Protein AF-A0A957SJF3-F1 (afdb_monomer_lite)

Sequence (162 aa):
AGRPLLTRASLISTSSSGASLPVAPIEPPEVPQSSRFVWNWQMLFWLLPLALLAWGGYYLLERWRIQREDPWQGVLNWGRRVGRPIVAGETVLEYGAGLADYTRQKQQYKHDMGRMIAREVEAMSQDVSTVQYGAEHTRAAALQQALERWHLLRGYLRRFRI

Radius of gyration: 39.58 Å; chains: 1; bounding box: 59×84×106 Å

Structure (mmCIF, N/CA/C/O backbone):
data_AF-A0A957SJF3-F1
#
_entry.id   AF-A0A957SJF3-F1
#
loop_
_atom_site.group_PDB
_atom_site.id
_atom_site.type_symbol
_atom_site.label_atom_id
_atom_site.label_alt_id
_atom_site.label_comp_id
_atom_site.label_asym_id
_atom_site.label_entity_id
_atom_site.label_seq_id
_atom_site.pdbx_PDB_ins_code
_atom_site.Cartn_x
_atom_site.Cartn_y
_atom_site.Cartn_z
_atom_site.occupancy
_atom_site.B_iso_or_equiv
_atom_site.auth_seq_id
_atom_site.auth_comp_id
_atom_site.auth_asym_id
_atom_site.auth_atom_id
_atom_site.pdbx_PDB_model_num
ATOM 1 N N . ALA A 1 1 ? 40.478 -65.516 -66.257 1.00 49.09 1 ALA A N 1
ATOM 2 C CA . ALA A 1 1 ? 40.347 -64.062 -66.042 1.00 49.09 1 ALA A CA 1
ATOM 3 C C . ALA A 1 1 ? 39.909 -63.430 -67.354 1.00 49.09 1 ALA A C 1
ATOM 5 O O . ALA A 1 1 ? 40.686 -63.405 -68.295 1.00 49.09 1 ALA A O 1
ATOM 6 N N . GLY A 1 2 ? 38.640 -63.040 -67.453 1.00 54.66 2 GLY A N 1
ATOM 7 C CA . GLY A 1 2 ? 38.094 -62.360 -68.621 1.00 54.66 2 GLY A CA 1
ATOM 8 C C . GLY A 1 2 ? 37.644 -60.962 -68.229 1.00 54.66 2 GLY A C 1
ATOM 9 O O . GLY A 1 2 ? 36.919 -60.826 -67.246 1.00 54.66 2 GLY A O 1
ATOM 10 N N . ARG A 1 3 ? 38.074 -59.952 -68.991 1.00 56.53 3 ARG A N 1
ATOM 11 C CA . ARG A 1 3 ? 37.273 -58.780 -69.370 1.00 56.53 3 ARG A CA 1
ATOM 12 C C . ARG A 1 3 ? 37.964 -58.016 -70.521 1.00 56.53 3 ARG A C 1
ATOM 14 O O . ARG A 1 3 ? 39.190 -57.959 -70.540 1.00 56.53 3 ARG A O 1
ATOM 21 N N . PRO A 1 4 ? 37.184 -57.522 -71.498 1.00 58.53 4 PRO A N 1
ATOM 22 C CA . PRO A 1 4 ? 37.660 -57.053 -72.800 1.00 58.53 4 PRO A CA 1
ATOM 23 C C . PRO A 1 4 ? 38.259 -55.638 -72.795 1.00 58.53 4 PRO A C 1
ATOM 25 O O . PRO A 1 4 ? 38.033 -54.841 -71.887 1.00 58.53 4 PRO A O 1
ATOM 28 N N . LEU A 1 5 ? 39.013 -55.372 -73.869 1.00 58.53 5 LEU A N 1
ATOM 29 C CA . LEU A 1 5 ? 39.677 -54.124 -74.248 1.00 58.53 5 LEU A CA 1
ATOM 30 C C . LEU A 1 5 ? 38.761 -52.900 -74.107 1.00 58.53 5 LEU A C 1
ATOM 32 O O . LEU A 1 5 ? 37.646 -52.883 -74.623 1.00 58.53 5 LEU A O 1
ATOM 36 N N . LEU A 1 6 ? 39.275 -51.858 -73.448 1.00 62.81 6 LEU A N 1
ATOM 37 C CA . LEU A 1 6 ? 38.651 -50.541 -73.394 1.00 62.81 6 LEU A CA 1
ATOM 38 C C . LEU A 1 6 ? 38.555 -49.973 -74.813 1.00 62.81 6 LEU A C 1
ATOM 40 O O . LEU A 1 6 ? 39.549 -49.594 -75.433 1.00 62.81 6 LEU A O 1
ATOM 44 N N . THR A 1 7 ? 37.327 -49.948 -75.316 1.00 55.31 7 THR A N 1
ATOM 45 C CA . THR A 1 7 ? 36.919 -49.344 -76.577 1.00 55.31 7 THR A CA 1
ATOM 46 C C . THR A 1 7 ? 37.317 -47.870 -76.589 1.00 55.31 7 THR A C 1
ATOM 48 O O . THR A 1 7 ? 36.747 -47.047 -75.873 1.00 55.31 7 THR A O 1
ATOM 51 N N . ARG A 1 8 ? 38.308 -47.531 -77.416 1.00 52.72 8 ARG A N 1
ATOM 52 C CA . ARG A 1 8 ? 38.657 -46.157 -77.786 1.00 52.72 8 ARG A CA 1
ATOM 53 C C . ARG A 1 8 ? 37.485 -45.584 -78.582 1.00 52.72 8 ARG A C 1
ATOM 55 O O . ARG A 1 8 ? 37.393 -45.805 -79.786 1.00 52.72 8 ARG A O 1
ATOM 62 N N . ALA A 1 9 ? 36.565 -44.911 -77.895 1.00 50.94 9 ALA A N 1
ATOM 63 C CA . ALA A 1 9 ? 35.491 -44.178 -78.544 1.00 50.94 9 ALA A CA 1
ATOM 64 C C . ALA A 1 9 ? 36.103 -43.090 -79.438 1.00 50.94 9 ALA A C 1
ATOM 66 O O . ALA A 1 9 ? 36.986 -42.331 -79.037 1.00 50.94 9 ALA A O 1
ATOM 67 N N . SER A 1 10 ? 35.664 -43.134 -80.685 1.00 45.97 10 SER A N 1
ATOM 68 C CA . SER A 1 10 ? 36.072 -42.372 -81.856 1.00 45.97 10 SER A CA 1
ATOM 69 C C . SER A 1 10 ? 36.250 -40.872 -81.625 1.00 45.97 10 SER A C 1
ATOM 71 O O . SER A 1 10 ? 35.386 -40.205 -81.058 1.00 45.97 10 SER A O 1
ATOM 73 N N . LEU A 1 11 ? 37.341 -40.353 -82.198 1.00 47.59 11 LEU A N 1
ATOM 74 C CA . LEU A 1 11 ? 37.485 -38.962 -82.614 1.00 47.59 11 LEU A CA 1
ATOM 75 C C . LEU A 1 11 ? 36.215 -38.496 -83.337 1.00 47.59 11 LEU A C 1
ATOM 77 O O . LEU A 1 11 ? 35.830 -39.071 -84.355 1.00 47.59 11 LEU A O 1
ATOM 81 N N . ILE A 1 12 ? 35.601 -37.425 -82.838 1.00 46.50 12 ILE A N 1
ATOM 82 C CA . ILE A 1 12 ? 34.665 -36.630 -83.627 1.00 46.50 12 ILE A CA 1
ATOM 83 C C . ILE A 1 12 ? 35.516 -35.862 -84.640 1.00 46.50 12 ILE A C 1
ATOM 85 O O . ILE A 1 12 ? 36.122 -34.839 -84.331 1.00 46.50 12 ILE A O 1
ATOM 89 N N . SER A 1 13 ? 35.605 -36.409 -85.849 1.00 47.62 13 SER A N 1
ATOM 90 C CA . SER A 1 13 ? 36.030 -35.685 -87.040 1.00 47.62 13 SER A CA 1
ATOM 91 C C . SER A 1 13 ? 34.784 -35.185 -87.758 1.00 47.62 13 SER A C 1
ATOM 93 O O . SER A 1 13 ? 34.212 -35.890 -88.581 1.00 47.62 13 SER A O 1
ATOM 95 N N . THR A 1 14 ? 34.383 -33.952 -87.467 1.00 43.97 14 THR A N 1
ATOM 96 C CA . THR A 1 14 ? 33.484 -33.182 -88.332 1.00 43.97 14 THR A CA 1
ATOM 97 C C . THR A 1 14 ? 34.021 -31.766 -88.466 1.00 43.97 14 THR A C 1
ATOM 99 O O . THR A 1 14 ? 33.863 -30.936 -87.579 1.00 43.97 14 THR A O 1
ATOM 102 N N . SER A 1 15 ? 34.719 -31.574 -89.588 1.00 39.62 15 SER A N 1
ATOM 103 C CA . SER A 1 15 ? 34.741 -30.383 -90.444 1.00 39.62 15 SER A CA 1
ATOM 104 C C . SER A 1 15 ? 34.739 -29.008 -89.770 1.00 39.62 15 SER A C 1
ATOM 106 O O . SER A 1 15 ? 33.714 -28.510 -89.309 1.00 39.62 15 SER A O 1
ATOM 108 N N . SER A 1 16 ? 35.887 -28.344 -89.891 1.00 49.25 16 SER A N 1
ATOM 109 C CA . SER A 1 16 ? 36.026 -26.893 -89.857 1.00 49.25 16 SER A CA 1
ATOM 110 C C . SER A 1 16 ? 35.023 -26.216 -90.800 1.00 49.25 16 SER A C 1
ATOM 112 O O . SER A 1 16 ? 35.150 -26.307 -92.021 1.00 49.25 16 SER A O 1
ATOM 114 N N . SER A 1 17 ? 34.071 -25.485 -90.234 1.00 41.81 17 SER A N 1
ATOM 115 C CA . SER A 1 17 ? 33.444 -24.344 -90.895 1.00 41.81 17 SER A CA 1
ATOM 116 C C . SER A 1 17 ? 33.223 -23.273 -89.832 1.00 41.81 17 SER A C 1
ATOM 118 O O . SER A 1 17 ? 32.761 -23.569 -88.731 1.00 41.81 17 SER A O 1
ATOM 120 N N . GLY A 1 18 ? 33.709 -22.067 -90.114 1.00 46.84 18 GLY A N 1
ATOM 121 C CA . GLY A 1 18 ? 33.946 -21.013 -89.137 1.00 46.84 18 GLY A CA 1
ATOM 122 C C . GLY A 1 18 ? 32.711 -20.558 -88.363 1.00 46.84 18 GLY A C 1
ATOM 123 O O . GLY A 1 18 ? 31.676 -20.270 -88.949 1.00 46.84 18 GLY A O 1
ATOM 124 N N . ALA A 1 19 ? 32.879 -20.443 -87.047 1.00 42.97 19 ALA A N 1
ATOM 125 C CA . ALA A 1 19 ? 32.391 -19.361 -86.191 1.00 42.97 19 ALA A CA 1
ATOM 126 C C . ALA A 1 19 ? 32.728 -19.736 -84.742 1.00 42.97 19 ALA A C 1
ATOM 128 O O . ALA A 1 19 ? 32.158 -20.668 -84.178 1.00 42.97 19 ALA A O 1
ATOM 129 N N . SER A 1 20 ? 33.673 -19.024 -84.134 1.00 42.91 20 SER A N 1
ATOM 130 C CA . SER A 1 20 ? 33.953 -19.120 -82.702 1.00 42.91 20 SER A CA 1
ATOM 131 C C . SER A 1 20 ? 32.769 -18.518 -81.941 1.00 42.91 20 SER A C 1
ATOM 133 O O . SER A 1 20 ? 32.725 -17.310 -81.722 1.00 42.91 20 SER A O 1
ATOM 135 N N . LEU A 1 21 ? 31.774 -19.326 -81.578 1.00 53.94 21 LEU A N 1
ATOM 136 C CA . LEU A 1 21 ? 30.749 -18.889 -80.632 1.00 53.94 21 LEU A CA 1
ATOM 137 C C . LEU A 1 21 ? 31.382 -18.865 -79.232 1.00 53.94 21 LEU A C 1
ATOM 139 O O . LEU A 1 21 ? 31.955 -19.879 -78.821 1.00 53.94 21 LEU A O 1
ATOM 143 N N . PRO A 1 22 ? 31.340 -17.737 -78.500 1.00 53.34 22 PRO A N 1
ATOM 144 C CA . PRO A 1 22 ? 31.888 -17.691 -77.156 1.00 53.34 22 PRO A CA 1
ATOM 145 C C . PRO A 1 22 ? 31.078 -18.629 -76.260 1.00 53.34 22 PRO A C 1
ATOM 147 O O . PRO A 1 22 ? 29.851 -18.560 -76.207 1.00 53.34 22 PRO A O 1
ATOM 150 N N . VAL A 1 23 ? 31.781 -19.517 -75.559 1.00 59.47 23 VAL A N 1
ATOM 151 C CA . VAL A 1 23 ? 31.214 -20.332 -74.484 1.00 59.47 23 VAL A CA 1
ATOM 152 C C . VAL A 1 23 ? 30.665 -19.370 -73.433 1.00 59.47 23 VAL A C 1
ATOM 154 O O . VAL A 1 23 ? 31.430 -18.653 -72.789 1.00 59.47 23 VAL A O 1
ATOM 157 N N . ALA A 1 24 ? 29.340 -19.316 -73.294 1.00 63.78 24 ALA A N 1
ATOM 158 C CA . ALA A 1 24 ? 28.702 -18.566 -72.223 1.00 63.78 24 ALA A CA 1
ATOM 159 C C . ALA A 1 24 ? 29.112 -19.187 -70.872 1.00 63.78 24 ALA A C 1
ATOM 161 O O . ALA A 1 24 ? 28.999 -20.408 -70.715 1.00 63.78 24 ALA A O 1
ATOM 162 N N . PRO A 1 25 ? 29.609 -18.396 -69.904 1.00 62.22 25 PRO A N 1
ATOM 163 C CA . PRO A 1 25 ? 29.893 -18.892 -68.564 1.00 62.22 25 PRO A CA 1
ATOM 164 C C . PRO A 1 25 ? 28.608 -19.417 -67.915 1.00 62.22 25 PRO A C 1
ATOM 166 O O . PRO A 1 25 ? 27.580 -18.746 -67.932 1.00 62.22 25 PRO A O 1
ATOM 169 N N . ILE A 1 26 ? 28.663 -20.617 -67.340 1.00 64.81 26 ILE A N 1
ATOM 170 C CA . ILE A 1 26 ? 27.585 -21.153 -66.503 1.00 64.81 26 ILE A CA 1
ATOM 171 C C . ILE A 1 26 ? 27.568 -20.318 -65.216 1.00 64.81 26 ILE A C 1
ATOM 173 O O . ILE A 1 26 ? 28.477 -20.441 -64.393 1.00 64.81 26 ILE A O 1
ATOM 177 N N . GLU A 1 27 ? 26.572 -19.444 -65.059 1.00 64.38 27 GLU A N 1
ATOM 178 C CA . GLU A 1 27 ? 26.328 -18.731 -63.801 1.00 64.38 27 GLU A CA 1
ATOM 179 C C . GLU A 1 27 ? 25.932 -19.741 -62.706 1.00 64.38 27 GLU A C 1
ATOM 181 O O . GLU A 1 27 ? 25.041 -20.569 -62.922 1.00 64.38 27 GLU A O 1
ATOM 186 N N . PRO A 1 28 ? 26.595 -19.734 -61.534 1.00 67.75 28 PRO A N 1
ATOM 187 C CA . PRO A 1 28 ? 26.189 -20.574 -60.414 1.00 67.75 28 PRO A CA 1
ATOM 188 C C . PRO A 1 28 ? 24.810 -20.131 -59.890 1.00 67.75 28 PRO A C 1
ATOM 190 O O . PRO A 1 28 ? 24.527 -18.933 -59.878 1.00 67.75 28 PRO A O 1
ATOM 193 N N . PRO A 1 29 ? 23.953 -21.062 -59.424 1.00 65.44 29 PRO A N 1
ATOM 194 C CA . PRO A 1 29 ? 22.638 -20.714 -58.895 1.00 65.44 29 PRO A CA 1
ATOM 195 C C . PRO A 1 29 ? 22.786 -19.767 -57.699 1.00 65.44 29 PRO A C 1
ATOM 197 O O . PRO A 1 29 ? 23.487 -20.080 -56.733 1.00 65.44 29 PRO A O 1
ATOM 200 N N . GLU A 1 30 ? 22.124 -18.612 -57.771 1.00 63.22 30 GLU A N 1
ATOM 201 C CA . GLU A 1 30 ? 22.066 -17.637 -56.686 1.00 63.22 30 GLU A CA 1
ATOM 202 C C . GLU A 1 30 ? 21.481 -18.303 -55.434 1.00 63.22 30 GLU A C 1
ATOM 204 O O . GLU A 1 30 ? 20.294 -18.619 -55.345 1.00 63.22 30 GLU A O 1
ATOM 209 N N . VAL A 1 31 ? 22.344 -18.552 -54.451 1.00 65.50 31 VAL A N 1
ATOM 210 C CA . VAL A 1 31 ? 21.934 -18.986 -53.116 1.00 65.50 31 VAL A CA 1
ATOM 211 C C . VAL A 1 31 ? 21.029 -17.884 -52.557 1.00 65.50 31 VAL A C 1
ATOM 213 O O . VAL A 1 31 ? 21.465 -16.727 -52.564 1.00 65.50 31 VAL A O 1
ATOM 216 N N . PRO A 1 32 ? 19.802 -18.176 -52.073 1.00 62.41 32 PRO A N 1
ATOM 217 C CA . PRO A 1 32 ? 18.951 -17.149 -51.492 1.00 62.41 32 PRO A CA 1
ATOM 218 C C . PRO A 1 32 ? 19.743 -16.490 -50.372 1.00 62.41 32 PRO A C 1
ATOM 220 O O . PRO A 1 32 ? 20.134 -17.148 -49.405 1.00 62.41 32 PRO A O 1
ATOM 223 N N . GLN A 1 33 ? 20.057 -15.206 -50.556 1.00 62.53 33 GLN A N 1
ATOM 224 C CA . GLN A 1 33 ? 20.804 -14.433 -49.583 1.00 62.53 33 GLN A CA 1
ATOM 225 C C . GLN A 1 33 ? 19.968 -14.419 -48.309 1.00 62.53 33 GLN A C 1
ATOM 227 O O . GLN A 1 33 ? 19.005 -13.665 -48.192 1.00 62.53 33 GLN A O 1
ATOM 232 N N . SER A 1 34 ? 20.310 -15.304 -47.371 1.00 61.62 34 SER A N 1
ATOM 233 C CA . SER A 1 34 ? 19.786 -15.294 -46.013 1.00 61.62 34 SER A CA 1
ATOM 234 C C . SER A 1 34 ? 19.885 -13.856 -45.538 1.00 61.62 34 SER A C 1
ATOM 236 O O . SER A 1 34 ? 20.995 -13.317 -45.518 1.00 61.62 34 SER A O 1
ATOM 238 N N . SER A 1 35 ? 18.743 -13.234 -45.259 1.00 61.12 35 SER A N 1
ATOM 239 C CA . SER A 1 35 ? 18.591 -11.827 -44.912 1.00 61.12 35 SER A CA 1
ATOM 240 C C . SER A 1 35 ? 19.570 -11.491 -43.793 1.00 61.12 35 SER A C 1
ATOM 242 O O . SER A 1 35 ? 19.320 -11.748 -42.616 1.00 61.12 35 SER A O 1
ATOM 244 N N . ARG A 1 36 ? 20.749 -10.989 -44.172 1.00 62.22 36 ARG A N 1
ATOM 245 C CA . ARG A 1 36 ? 21.789 -10.611 -43.226 1.00 62.22 36 ARG A CA 1
ATOM 246 C C . ARG A 1 36 ? 21.216 -9.418 -42.491 1.00 62.22 36 ARG A C 1
ATOM 248 O O . ARG A 1 36 ? 20.980 -8.380 -43.102 1.00 62.22 36 ARG A O 1
ATOM 255 N N . PHE A 1 37 ? 20.924 -9.588 -41.209 1.00 66.12 37 PHE A N 1
ATOM 256 C CA . PHE A 1 37 ? 20.479 -8.498 -40.358 1.00 66.12 37 PHE A CA 1
ATOM 257 C C . PHE A 1 37 ? 21.653 -7.521 -40.230 1.00 66.12 37 PHE A C 1
ATOM 259 O O . PHE A 1 37 ? 22.531 -7.689 -39.385 1.00 66.12 37 PHE A O 1
ATOM 266 N N . VAL A 1 38 ? 21.742 -6.563 -41.154 1.00 71.81 38 VAL A N 1
ATOM 267 C CA . VAL A 1 38 ? 22.789 -5.544 -41.143 1.00 71.81 38 VAL A CA 1
ATOM 268 C C . VAL A 1 38 ? 22.430 -4.580 -40.023 1.00 71.81 38 VAL A C 1
ATOM 270 O O . VAL A 1 38 ? 21.625 -3.668 -40.199 1.00 71.81 38 VAL A O 1
ATOM 273 N N . TRP A 1 39 ? 22.978 -4.839 -38.837 1.00 73.44 39 TRP A N 1
ATOM 274 C CA . TRP A 1 39 ? 22.821 -3.960 -37.689 1.00 73.44 39 TRP A CA 1
ATOM 275 C C . TRP A 1 39 ? 23.438 -2.603 -38.020 1.00 73.44 39 TRP A C 1
ATOM 277 O O . TRP A 1 39 ? 24.657 -2.458 -38.119 1.00 73.44 39 TRP A O 1
ATOM 287 N N . ASN A 1 40 ? 22.578 -1.615 -38.235 1.00 81.19 40 ASN A N 1
ATOM 288 C CA . ASN A 1 40 ? 22.983 -0.281 -38.632 1.00 81.19 40 ASN A CA 1
ATOM 289 C C . ASN A 1 40 ? 23.011 0.615 -37.389 1.00 81.19 40 ASN A C 1
ATOM 291 O O . ASN A 1 40 ? 22.019 0.700 -36.668 1.00 81.19 40 ASN A O 1
ATOM 295 N N . TRP A 1 41 ? 24.126 1.299 -37.127 1.00 81.75 41 TRP A N 1
ATOM 296 C CA . TRP A 1 41 ? 24.295 2.133 -35.922 1.00 81.75 41 TRP A CA 1
ATOM 297 C C . TRP A 1 41 ? 23.246 3.259 -35.836 1.00 81.75 41 TRP A C 1
ATOM 299 O O . TRP A 1 41 ? 22.861 3.685 -34.749 1.00 81.75 41 TRP A O 1
ATOM 309 N N . GLN A 1 42 ? 22.702 3.677 -36.985 1.00 83.38 42 GLN A N 1
ATOM 310 C CA . GLN A 1 42 ? 21.573 4.607 -37.084 1.00 83.38 42 GLN A CA 1
ATOM 311 C C . GLN A 1 42 ? 20.289 4.086 -36.410 1.00 83.38 42 GLN A C 1
ATOM 313 O O . GLN A 1 42 ? 19.502 4.894 -35.923 1.00 83.38 42 GLN A O 1
ATOM 318 N N . MET A 1 43 ? 20.080 2.766 -36.302 1.00 81.56 43 MET A N 1
ATOM 319 C CA . MET A 1 43 ? 18.943 2.208 -35.554 1.00 81.56 43 MET A CA 1
ATOM 320 C C . MET A 1 43 ? 19.013 2.537 -34.060 1.00 81.56 43 MET A C 1
ATOM 322 O O . MET A 1 43 ? 17.970 2.674 -33.425 1.00 81.56 43 MET A O 1
ATOM 326 N N . LEU A 1 44 ? 20.209 2.732 -33.493 1.00 82.06 44 LEU A N 1
ATOM 327 C CA . LEU A 1 44 ? 20.365 3.083 -32.080 1.00 82.06 44 LEU A CA 1
ATOM 328 C C . LEU A 1 44 ? 19.757 4.460 -31.769 1.00 82.06 44 LEU A C 1
ATOM 330 O O . LEU A 1 44 ? 19.115 4.636 -30.735 1.00 82.06 44 LEU A O 1
ATOM 334 N N . PHE A 1 45 ? 19.876 5.406 -32.707 1.00 87.31 45 PHE A N 1
ATOM 335 C CA . PHE A 1 45 ? 19.261 6.731 -32.599 1.00 87.31 45 PHE A CA 1
ATOM 336 C C . PHE A 1 45 ? 17.736 6.701 -32.678 1.00 87.31 45 PHE A C 1
ATOM 338 O O . PHE A 1 45 ? 17.101 7.593 -32.130 1.00 87.31 45 PHE A O 1
ATOM 345 N N . TRP A 1 46 ? 17.145 5.684 -33.310 1.00 86.69 46 TRP A N 1
ATOM 346 C CA . TRP A 1 46 ? 15.694 5.477 -33.323 1.00 86.69 46 TRP A CA 1
ATOM 347 C C . TRP A 1 46 ? 15.202 4.693 -32.106 1.00 86.69 46 TRP A C 1
ATOM 349 O O . TRP A 1 46 ? 14.115 4.958 -31.596 1.00 86.69 46 TRP A O 1
ATOM 359 N N . LEU A 1 47 ? 16.014 3.768 -31.592 1.00 87.75 47 LEU A N 1
ATOM 360 C CA . LEU A 1 47 ? 15.703 3.026 -30.374 1.00 87.75 47 LEU A CA 1
ATOM 361 C C . LEU A 1 47 ? 15.738 3.915 -29.133 1.00 87.75 47 LEU A C 1
ATOM 363 O O . LEU A 1 47 ? 14.928 3.707 -28.238 1.00 87.75 47 LEU A O 1
ATOM 367 N N . LEU A 1 48 ? 16.622 4.915 -29.078 1.00 89.94 48 LEU A N 1
ATOM 368 C CA . LEU A 1 48 ? 16.725 5.822 -27.934 1.00 89.94 48 LEU A CA 1
ATOM 369 C C . LEU A 1 48 ? 15.411 6.580 -27.638 1.00 89.94 48 LEU A C 1
ATOM 371 O O . LEU A 1 48 ? 14.907 6.441 -26.523 1.00 89.94 48 LEU A O 1
ATOM 375 N N . PRO A 1 49 ? 14.802 7.333 -28.579 1.00 90.25 49 PRO A N 1
ATOM 376 C CA . PRO A 1 49 ? 13.536 8.008 -28.328 1.00 90.25 49 PRO A CA 1
ATOM 377 C C . PRO A 1 49 ? 12.408 7.005 -28.097 1.00 90.25 49 PRO A C 1
ATOM 379 O O . PRO A 1 49 ? 11.578 7.246 -27.230 1.00 90.25 49 PRO A O 1
ATOM 382 N N . LEU A 1 50 ? 12.396 5.861 -28.793 1.00 93.06 50 LEU A N 1
ATOM 383 C CA . LEU A 1 50 ? 11.380 4.825 -28.588 1.00 93.06 50 LEU A CA 1
ATOM 384 C C . LEU A 1 50 ? 11.440 4.245 -27.167 1.00 93.06 50 LEU A C 1
ATOM 386 O O . LEU A 1 50 ? 10.410 4.094 -26.514 1.00 93.06 50 LEU A O 1
ATOM 390 N N . ALA A 1 51 ? 12.646 3.971 -26.666 1.00 91.06 51 ALA A N 1
ATOM 391 C CA . ALA A 1 51 ? 12.879 3.504 -25.306 1.00 91.06 51 ALA A CA 1
ATOM 392 C C . ALA A 1 51 ? 12.486 4.571 -24.282 1.00 91.06 51 ALA A C 1
ATOM 394 O O . ALA A 1 51 ? 11.868 4.245 -23.273 1.00 91.06 51 ALA A O 1
ATOM 395 N N . LEU A 1 52 ? 12.780 5.84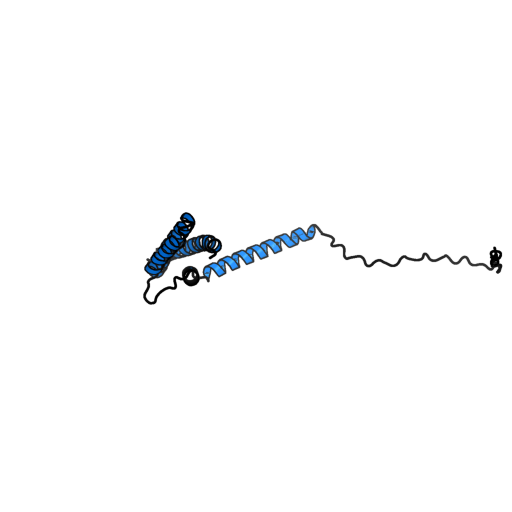5 -24.554 1.00 94.25 52 LEU A N 1
ATOM 396 C CA . LEU A 1 52 ? 12.412 6.956 -23.677 1.00 94.25 52 LEU A CA 1
ATOM 397 C C . LEU A 1 52 ? 10.889 7.147 -23.612 1.00 94.25 52 LEU A C 1
ATOM 399 O O . LEU A 1 52 ? 10.337 7.384 -22.540 1.00 94.25 52 LEU A O 1
ATOM 403 N N . LEU A 1 53 ? 10.204 6.982 -24.744 1.00 94.25 53 LEU A N 1
ATOM 404 C CA . LEU A 1 53 ? 8.748 7.066 -24.857 1.00 94.25 53 LEU A CA 1
ATOM 405 C C . LEU A 1 53 ? 8.074 5.875 -24.165 1.00 94.25 53 LEU A C 1
ATOM 407 O O . LEU A 1 53 ? 7.127 6.060 -23.402 1.00 94.25 53 LEU A O 1
ATOM 411 N N . ALA A 1 54 ? 8.611 4.667 -24.354 1.00 92.00 54 ALA A N 1
ATOM 412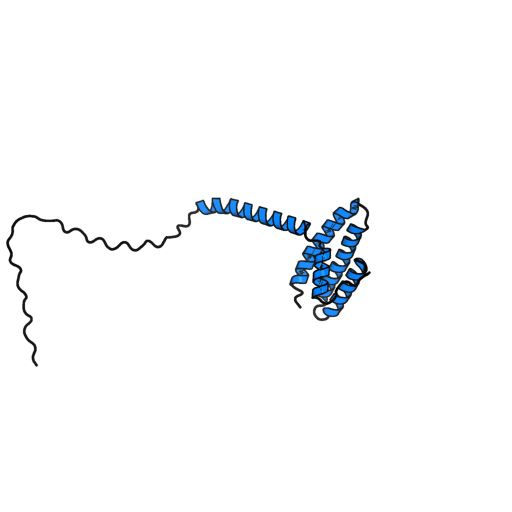 C CA . ALA A 1 54 ? 8.173 3.471 -23.642 1.00 92.00 54 ALA A CA 1
ATOM 413 C C . ALA A 1 54 ? 8.390 3.601 -22.127 1.00 92.00 54 ALA A C 1
ATOM 415 O O . ALA A 1 54 ? 7.484 3.301 -21.354 1.00 92.00 54 ALA A O 1
ATOM 416 N N . TRP A 1 55 ? 9.552 4.103 -21.698 1.00 92.81 55 TRP A N 1
ATOM 417 C CA . TRP A 1 55 ? 9.868 4.347 -20.291 1.00 92.81 55 TRP A CA 1
ATOM 418 C C . TRP A 1 55 ? 8.933 5.388 -19.677 1.00 92.81 55 TRP A C 1
ATOM 420 O O . TRP A 1 55 ? 8.342 5.143 -18.628 1.00 92.81 55 TRP A O 1
ATOM 430 N N . GLY A 1 56 ? 8.746 6.530 -20.344 1.00 92.94 56 GLY A N 1
ATOM 431 C CA . GLY A 1 56 ? 7.846 7.587 -19.887 1.00 92.94 56 GLY A CA 1
ATOM 432 C C . GLY A 1 56 ? 6.397 7.110 -19.794 1.00 92.94 56 GLY A C 1
ATOM 433 O O . GLY A 1 56 ? 5.737 7.336 -18.780 1.00 92.94 56 GLY A O 1
ATOM 434 N N . GLY A 1 57 ? 5.923 6.388 -20.812 1.00 90.88 57 GLY A N 1
ATOM 435 C CA . GLY A 1 57 ? 4.595 5.778 -20.821 1.00 90.88 57 GLY A CA 1
ATOM 436 C C . GLY A 1 57 ? 4.417 4.756 -19.699 1.00 90.88 57 GLY A C 1
ATOM 437 O O . GLY A 1 57 ? 3.418 4.806 -18.984 1.00 90.88 57 GLY A O 1
ATOM 438 N N . TYR A 1 58 ? 5.404 3.881 -19.494 1.00 88.69 58 TYR A N 1
ATOM 439 C CA . TYR A 1 58 ? 5.425 2.910 -18.401 1.00 88.69 58 TYR A CA 1
ATOM 440 C C . TYR A 1 58 ? 5.357 3.600 -17.031 1.00 88.69 58 TYR A C 1
ATOM 442 O O . TYR A 1 58 ? 4.502 3.258 -16.216 1.00 88.6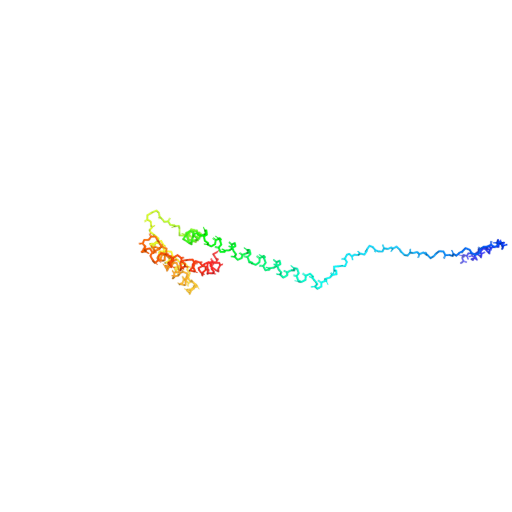9 58 TYR A O 1
ATOM 450 N N . TYR A 1 59 ? 6.178 4.628 -16.803 1.00 86.88 59 TYR A N 1
ATOM 451 C CA . TYR A 1 59 ? 6.209 5.369 -15.539 1.00 86.88 59 TYR A CA 1
ATOM 452 C C . TYR A 1 59 ? 4.889 6.100 -15.265 1.00 86.88 59 TYR A C 1
ATOM 454 O O . TYR A 1 59 ? 4.402 6.136 -14.133 1.00 86.88 59 TYR A O 1
ATOM 462 N N . LEU A 1 60 ? 4.279 6.670 -16.308 1.00 87.62 60 LEU A N 1
ATOM 463 C CA . LEU A 1 60 ? 2.997 7.357 -16.204 1.00 87.62 60 LEU A CA 1
ATOM 464 C C . LEU A 1 60 ? 1.856 6.376 -15.922 1.00 87.62 60 LEU A C 1
ATOM 466 O O . LEU A 1 60 ? 1.019 6.657 -15.067 1.00 87.62 60 LEU A O 1
ATOM 470 N N . LEU A 1 61 ? 1.847 5.221 -16.593 1.00 83.50 61 LEU A N 1
ATOM 471 C CA . LEU A 1 61 ? 0.900 4.130 -16.357 1.00 83.50 61 LEU A CA 1
ATOM 472 C C . LEU A 1 61 ? 1.029 3.563 -14.948 1.00 83.50 61 LEU A C 1
ATOM 474 O O . LEU A 1 61 ? 0.016 3.317 -14.296 1.00 83.50 61 LEU A O 1
ATOM 478 N N . GLU A 1 62 ? 2.254 3.365 -14.470 1.00 77.88 62 GLU A N 1
ATOM 479 C CA . GLU A 1 62 ? 2.510 2.890 -13.117 1.00 77.88 62 GLU A CA 1
ATOM 480 C C . GLU A 1 62 ? 2.017 3.917 -12.096 1.00 77.88 62 GLU A C 1
ATOM 482 O O . GLU A 1 62 ? 1.234 3.569 -11.215 1.00 77.88 62 GLU A O 1
ATOM 487 N N . ARG A 1 63 ? 2.325 5.205 -12.289 1.00 76.25 63 ARG A N 1
ATOM 488 C CA . ARG A 1 63 ? 1.797 6.291 -11.451 1.00 76.25 63 ARG A CA 1
ATOM 489 C C . ARG A 1 63 ? 0.267 6.363 -11.475 1.00 76.25 63 ARG A C 1
ATOM 491 O O . ARG A 1 63 ? -0.349 6.532 -10.427 1.00 76.25 63 ARG A O 1
ATOM 498 N N . TRP A 1 64 ? -0.353 6.203 -12.642 1.00 75.88 64 TRP A N 1
ATOM 499 C CA . TRP A 1 64 ? -1.811 6.170 -12.792 1.00 75.88 64 TRP A CA 1
ATOM 500 C C . TRP A 1 64 ? -2.445 4.961 -12.107 1.00 75.88 64 TRP A C 1
ATOM 502 O O . TRP A 1 64 ? -3.485 5.090 -11.464 1.00 75.88 64 TRP A O 1
ATOM 512 N N . ARG A 1 65 ? -1.823 3.785 -12.216 1.00 69.75 65 ARG A N 1
ATOM 513 C CA . ARG A 1 65 ? -2.259 2.582 -11.500 1.00 69.75 65 ARG A CA 1
ATOM 514 C C . ARG A 1 65 ? -2.157 2.768 -9.996 1.00 69.75 65 ARG A C 1
ATOM 516 O O . ARG A 1 65 ? -3.105 2.430 -9.304 1.00 69.75 65 ARG A O 1
ATOM 523 N N . ILE A 1 66 ? -1.067 3.357 -9.513 1.00 63.66 66 ILE A N 1
ATOM 524 C CA . ILE A 1 66 ? -0.860 3.650 -8.090 1.00 63.66 66 ILE A CA 1
ATOM 525 C C . ILE A 1 66 ? -1.927 4.617 -7.568 1.00 63.66 66 ILE A C 1
ATOM 527 O O . ILE A 1 66 ? -2.426 4.423 -6.470 1.00 63.66 66 ILE A O 1
ATOM 531 N N . GLN A 1 67 ? -2.330 5.616 -8.358 1.00 63.34 67 GLN A N 1
ATOM 532 C CA . GLN A 1 67 ? -3.417 6.520 -7.966 1.00 63.34 67 GLN A CA 1
ATOM 533 C C . GLN A 1 67 ? -4.803 5.862 -7.973 1.00 63.34 67 GLN A C 1
ATOM 535 O O . GLN A 1 67 ? -5.708 6.360 -7.309 1.00 63.34 67 GLN A O 1
ATOM 540 N N . ARG A 1 68 ? -4.992 4.772 -8.728 1.00 67.06 68 ARG A N 1
ATOM 541 C CA . ARG A 1 68 ? -6.271 4.049 -8.806 1.00 67.06 68 ARG A CA 1
ATOM 542 C C . ARG A 1 68 ? -6.362 2.842 -7.872 1.00 67.06 68 ARG A C 1
ATOM 544 O O . ARG A 1 68 ? -7.472 2.419 -7.564 1.00 67.06 68 ARG A O 1
ATOM 551 N N . GLU A 1 69 ? -5.239 2.268 -7.449 1.00 68.56 69 GLU A N 1
ATOM 552 C CA . GLU A 1 69 ? -5.211 1.183 -6.468 1.00 68.56 69 GLU A CA 1
ATOM 553 C C . GLU A 1 69 ? -5.341 1.753 -5.057 1.00 68.56 69 GLU A C 1
ATOM 555 O O . GLU A 1 69 ? -4.419 2.372 -4.535 1.00 68.56 69 GLU A O 1
ATOM 560 N N . ASP A 1 70 ? -6.484 1.500 -4.423 1.00 82.62 70 ASP A N 1
ATOM 561 C CA . ASP A 1 70 ? -6.673 1.792 -3.006 1.00 82.62 70 ASP A CA 1
ATOM 562 C C . ASP A 1 70 ? -5.712 0.912 -2.169 1.00 82.62 70 ASP A C 1
ATOM 564 O O . ASP A 1 70 ? -5.847 -0.324 -2.177 1.00 82.62 70 ASP A O 1
ATOM 568 N N . PRO A 1 71 ? -4.727 1.503 -1.457 1.00 84.12 71 PRO A N 1
ATOM 569 C CA . PRO A 1 71 ? -3.741 0.750 -0.681 1.00 84.12 71 PRO A CA 1
ATOM 570 C C . PRO A 1 71 ? -4.406 -0.121 0.390 1.00 84.12 71 PRO A C 1
ATOM 572 O O . PRO A 1 71 ? -3.932 -1.225 0.681 1.00 84.12 71 PRO A O 1
ATOM 575 N N . TRP A 1 72 ? -5.550 0.320 0.924 1.00 89.00 72 TRP A N 1
ATOM 576 C CA . TRP A 1 72 ? -6.293 -0.431 1.925 1.00 89.00 72 TRP A CA 1
ATOM 577 C C . TRP A 1 72 ? -6.882 -1.718 1.351 1.00 89.00 72 TRP A C 1
ATOM 579 O O . TRP A 1 72 ? -6.726 -2.791 1.940 1.00 89.00 72 TRP A O 1
ATOM 589 N N . GLN A 1 73 ? -7.472 -1.661 0.153 1.00 88.94 73 GLN A N 1
ATOM 590 C CA . GLN A 1 73 ? -7.969 -2.866 -0.517 1.00 88.94 73 GLN A CA 1
ATOM 591 C C . GLN A 1 73 ? -6.865 -3.896 -0.761 1.00 88.94 73 GLN A C 1
ATOM 593 O O . GLN A 1 73 ? -7.099 -5.101 -0.634 1.00 88.94 73 GLN A O 1
ATOM 598 N N . GLY A 1 74 ? -5.655 -3.439 -1.081 1.00 88.56 74 GLY A N 1
ATOM 599 C CA . GLY A 1 74 ? -4.489 -4.301 -1.226 1.00 88.56 74 GLY A CA 1
ATOM 600 C C . GLY A 1 74 ? -4.219 -5.142 0.024 1.00 88.56 74 GLY A C 1
ATOM 601 O O . GLY A 1 74 ? -4.038 -6.364 -0.075 1.00 88.56 74 GLY A O 1
ATOM 602 N N . VAL A 1 75 ? -4.262 -4.510 1.199 1.00 90.31 75 VAL A N 1
ATOM 603 C CA . VAL A 1 75 ? -4.078 -5.185 2.489 1.00 90.31 75 VAL A CA 1
ATOM 604 C C . VAL A 1 75 ? -5.250 -6.088 2.837 1.00 90.31 75 VAL A C 1
ATOM 606 O O . VAL A 1 75 ? -5.006 -7.228 3.222 1.00 90.31 75 VAL A O 1
ATOM 609 N N . LEU A 1 76 ? -6.495 -5.670 2.603 1.00 91.50 76 LEU A N 1
ATOM 610 C CA . LEU A 1 76 ? -7.670 -6.530 2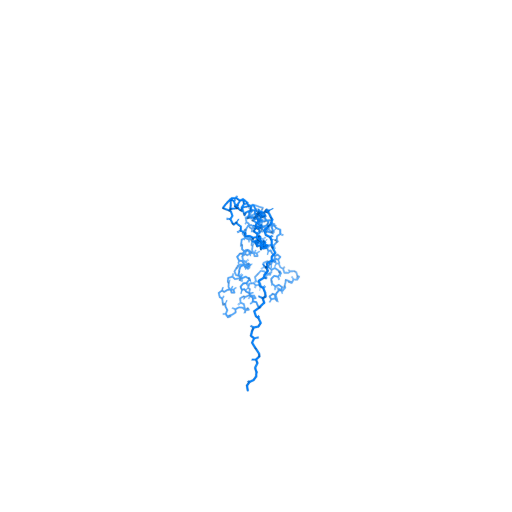.804 1.00 91.50 76 LEU A CA 1
ATOM 611 C C . LEU A 1 76 ? -7.602 -7.807 1.950 1.00 91.50 76 LEU A C 1
ATOM 613 O O . LEU A 1 76 ? -7.879 -8.916 2.415 1.00 91.50 76 LEU A O 1
ATOM 617 N N . ASN A 1 77 ? -7.202 -7.671 0.685 1.00 91.81 77 ASN A N 1
ATOM 618 C CA . ASN A 1 77 ? -7.042 -8.794 -0.237 1.00 91.81 77 ASN A CA 1
ATOM 619 C C . ASN A 1 77 ? -5.904 -9.722 0.180 1.00 91.81 77 ASN A C 1
ATOM 621 O O . ASN A 1 77 ? -5.965 -10.933 -0.039 1.00 91.81 77 ASN A O 1
ATOM 625 N N . TRP A 1 78 ? -4.831 -9.172 0.737 1.00 91.19 78 TRP A N 1
ATOM 626 C CA . TRP A 1 78 ? -3.748 -9.978 1.272 1.00 91.19 78 TRP A CA 1
ATOM 627 C C . TRP A 1 78 ? -4.141 -10.670 2.581 1.00 91.19 78 TRP A C 1
ATOM 629 O O . TRP A 1 78 ? -3.981 -11.883 2.672 1.00 91.19 78 TRP A O 1
ATOM 639 N N . GLY A 1 79 ? -4.734 -9.965 3.543 1.00 90.88 79 GLY A N 1
ATOM 640 C CA . GLY A 1 79 ? -5.188 -10.549 4.803 1.00 90.88 79 GLY A CA 1
ATOM 641 C C . GLY A 1 79 ? -6.176 -11.695 4.581 1.00 90.88 79 GLY A C 1
ATOM 642 O O . GLY A 1 79 ? -5.988 -12.772 5.147 1.00 90.88 79 GLY A O 1
ATOM 643 N N . ARG A 1 80 ? -7.122 -11.550 3.636 1.00 91.38 80 ARG A N 1
ATOM 644 C CA . ARG A 1 80 ? -7.977 -12.662 3.173 1.00 91.38 80 ARG A CA 1
ATOM 645 C C . ARG A 1 80 ? -7.177 -13.872 2.691 1.00 91.38 80 ARG A C 1
ATOM 647 O O . ARG A 1 80 ? -7.481 -14.991 3.088 1.00 91.38 80 ARG A O 1
ATOM 654 N N . ARG A 1 81 ? -6.139 -13.663 1.876 1.00 90.00 81 ARG A N 1
ATOM 655 C CA . ARG A 1 81 ? -5.273 -14.745 1.367 1.00 90.00 81 ARG A CA 1
ATOM 656 C C . ARG A 1 81 ? -4.451 -15.422 2.462 1.00 90.00 81 ARG A C 1
ATOM 658 O O . ARG A 1 81 ? -4.195 -16.615 2.372 1.00 90.00 81 ARG A O 1
ATOM 665 N N . VAL A 1 82 ? -4.034 -14.682 3.486 1.00 88.31 82 VAL A N 1
ATOM 666 C CA . VAL A 1 82 ? -3.242 -15.223 4.604 1.00 88.31 82 VAL A CA 1
ATOM 667 C C . VAL A 1 82 ? -4.138 -15.905 5.649 1.00 88.31 82 VAL A C 1
ATOM 669 O O . VAL A 1 82 ? -3.619 -16.644 6.481 1.00 88.31 82 VAL A O 1
ATOM 672 N N . GLY A 1 83 ? -5.464 -15.753 5.558 1.00 89.75 83 GLY A N 1
ATOM 673 C CA . GLY A 1 83 ? -6.443 -16.429 6.417 1.00 89.75 83 GLY A CA 1
ATOM 674 C C . GLY A 1 83 ? -7.061 -15.542 7.498 1.00 89.75 83 GLY A C 1
ATOM 675 O O . GLY A 1 83 ? -7.704 -16.059 8.404 1.00 89.75 83 GLY A O 1
ATOM 676 N N . ARG A 1 84 ? -6.889 -14.218 7.408 1.00 91.06 84 ARG A N 1
ATOM 677 C CA . ARG A 1 84 ? -7.517 -13.232 8.295 1.00 91.06 84 ARG A CA 1
ATOM 678 C C . ARG A 1 84 ? -8.401 -12.266 7.492 1.00 91.06 84 ARG A C 1
ATOM 680 O O . ARG A 1 84 ? -7.962 -11.157 7.167 1.00 91.06 84 ARG A O 1
ATOM 687 N N . PRO A 1 85 ? -9.616 -12.687 7.094 1.00 92.62 85 PRO A N 1
ATOM 688 C CA . PRO A 1 85 ? -10.594 -11.784 6.494 1.00 92.62 85 PRO A CA 1
ATOM 689 C C . PRO A 1 85 ? -11.027 -10.707 7.498 1.00 92.62 85 PRO A C 1
ATOM 691 O O . PRO A 1 85 ? -10.994 -10.944 8.702 1.00 92.62 85 PRO A O 1
ATOM 694 N N . ILE A 1 86 ? -11.425 -9.535 6.996 1.00 91.94 86 ILE A N 1
ATOM 695 C CA . ILE A 1 86 ? -12.040 -8.487 7.821 1.00 91.94 86 ILE A CA 1
ATOM 696 C C . ILE A 1 86 ? -13.435 -8.933 8.267 1.00 91.94 86 ILE A C 1
ATOM 698 O O . ILE A 1 86 ? -14.191 -9.485 7.460 1.00 91.94 86 ILE A O 1
ATOM 702 N N . VAL A 1 87 ? -13.763 -8.720 9.539 1.00 92.75 87 VAL A N 1
ATOM 703 C CA . VAL A 1 87 ? -15.078 -9.053 10.099 1.00 92.75 87 VAL A CA 1
ATOM 704 C C . VAL A 1 87 ? -16.005 -7.839 10.001 1.00 92.75 87 VAL A C 1
ATOM 706 O O . VAL A 1 87 ? -15.568 -6.691 10.048 1.00 92.75 87 VAL A O 1
ATOM 709 N N . ALA A 1 88 ? -17.308 -8.076 9.831 1.00 87.50 88 ALA A N 1
ATOM 710 C CA . ALA A 1 88 ? -18.291 -6.997 9.807 1.00 87.50 88 ALA A CA 1
ATOM 711 C C . ALA A 1 88 ? -18.272 -6.219 11.136 1.00 87.50 88 ALA A C 1
ATOM 713 O O . ALA A 1 88 ? -18.372 -6.817 12.204 1.00 87.50 88 ALA A O 1
ATOM 714 N N . GLY A 1 89 ? -18.155 -4.892 11.051 1.00 88.19 89 GLY A N 1
ATOM 715 C CA . GLY A 1 89 ? -18.056 -4.001 12.212 1.00 88.19 89 GLY A CA 1
ATOM 716 C C . GLY A 1 89 ? -16.630 -3.743 12.706 1.00 88.19 89 GLY A C 1
ATOM 717 O O . GLY A 1 89 ? -16.451 -2.858 13.534 1.00 88.19 89 GLY A O 1
ATOM 718 N N . GLU A 1 90 ? -15.626 -4.449 12.180 1.00 90.81 90 GLU A N 1
ATOM 719 C CA . GLU A 1 90 ? -14.220 -4.204 12.511 1.00 90.81 90 GLU A CA 1
ATOM 720 C C . GLU A 1 90 ? -13.746 -2.907 11.839 1.00 90.81 90 GLU A C 1
ATOM 722 O O . GLU A 1 90 ? -13.906 -2.707 10.628 1.00 90.81 90 GLU A O 1
ATOM 727 N N . THR A 1 91 ? -13.176 -2.000 12.627 1.00 93.25 91 THR A N 1
ATOM 728 C CA . THR A 1 91 ? -12.631 -0.742 12.108 1.00 93.25 91 THR A CA 1
ATOM 729 C C . THR A 1 91 ? -11.289 -0.960 11.403 1.00 93.25 91 THR A C 1
ATOM 731 O O . THR A 1 91 ? -10.623 -1.982 11.567 1.00 93.25 91 THR A O 1
ATOM 734 N N . VAL A 1 92 ? -10.844 0.035 10.625 1.00 92.00 92 VAL A N 1
ATOM 735 C CA . VAL A 1 92 ? -9.535 0.010 9.941 1.00 92.00 92 VAL A CA 1
ATOM 736 C C . VAL A 1 92 ? -8.389 -0.242 10.930 1.00 92.00 92 VAL A C 1
ATOM 738 O O . VAL A 1 92 ? -7.494 -1.036 10.64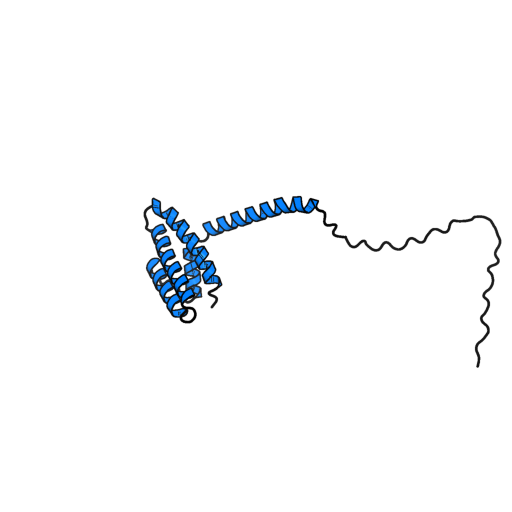3 1.00 92.00 92 VAL A O 1
ATOM 741 N N . LEU A 1 93 ? -8.433 0.403 12.099 1.00 93.25 93 LEU A N 1
ATOM 742 C CA . LEU A 1 93 ? -7.400 0.288 13.131 1.00 93.25 93 LEU A CA 1
ATOM 743 C C . LEU A 1 93 ? -7.433 -1.075 13.827 1.00 93.25 93 LEU A C 1
ATOM 745 O O . LEU A 1 93 ? -6.386 -1.694 13.998 1.00 93.25 93 LEU A O 1
ATOM 749 N N . GLU A 1 94 ? -8.622 -1.567 14.181 1.00 94.12 94 GLU A N 1
ATOM 750 C CA . GLU A 1 94 ? -8.790 -2.890 14.798 1.00 94.12 94 GLU A CA 1
ATOM 751 C C . GLU A 1 94 ? -8.329 -4.001 13.852 1.00 94.12 94 GLU A C 1
ATOM 753 O O . GLU A 1 94 ? -7.543 -4.872 14.239 1.00 94.12 94 GLU A O 1
ATOM 758 N N . TYR A 1 95 ? -8.734 -3.918 12.581 1.00 95.31 95 TYR A N 1
ATOM 759 C CA . TYR A 1 95 ? -8.297 -4.869 11.572 1.00 95.31 95 TYR A CA 1
ATOM 760 C C . TYR A 1 95 ? -6.788 -4.788 11.345 1.00 95.31 95 TYR A C 1
ATOM 762 O O . TYR A 1 95 ? -6.133 -5.828 11.278 1.00 95.31 95 TYR A O 1
ATOM 770 N N . GLY A 1 96 ? -6.216 -3.585 11.260 1.00 92.94 96 GLY A N 1
ATOM 771 C CA . GLY A 1 96 ? -4.772 -3.388 11.126 1.00 92.94 96 GLY A CA 1
ATOM 772 C C . GLY A 1 96 ? -3.988 -4.022 12.277 1.00 92.94 96 GLY A C 1
ATOM 773 O O . GLY A 1 96 ? -3.101 -4.845 12.034 1.00 92.94 96 GLY A O 1
ATOM 774 N N . ALA A 1 97 ? -4.365 -3.711 13.519 1.00 94.00 97 ALA A N 1
ATOM 775 C CA . ALA A 1 97 ? -3.717 -4.222 14.726 1.00 94.00 97 ALA A CA 1
ATOM 776 C C . ALA A 1 97 ? -3.792 -5.750 14.818 1.00 94.00 97 ALA A C 1
ATOM 778 O O . ALA A 1 97 ? -2.772 -6.427 14.962 1.00 94.00 97 ALA A O 1
ATOM 779 N N . GLY A 1 98 ? -4.975 -6.335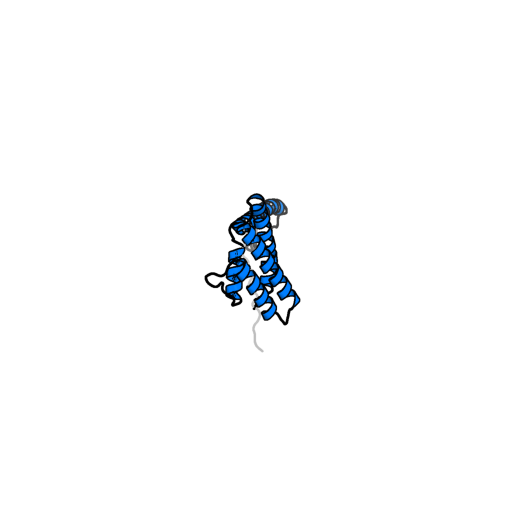 14.633 1.00 93.81 98 GLY A N 1
ATOM 780 C CA . GLY A 1 98 ? -5.072 -7.786 14.706 1.00 93.81 98 GLY A CA 1
ATOM 781 C C . GLY A 1 98 ? -4.398 -8.496 13.522 1.00 93.81 98 GLY A C 1
ATOM 782 O O . GLY A 1 98 ? -4.014 -9.660 13.643 1.00 93.81 98 GLY A O 1
ATOM 783 N N . LEU A 1 99 ? -4.214 -7.833 12.371 1.00 93.75 99 LEU A N 1
ATOM 784 C CA . LEU A 1 99 ? -3.507 -8.416 11.225 1.00 93.75 99 LEU A CA 1
ATOM 785 C C . LEU A 1 99 ? -2.010 -8.424 11.504 1.00 93.75 99 LEU A C 1
ATOM 787 O O . LEU A 1 99 ? -1.335 -9.421 11.241 1.00 93.75 99 LEU A O 1
ATOM 791 N N . ALA A 1 100 ? -1.509 -7.355 12.111 1.00 93.19 100 ALA A N 1
ATOM 792 C CA . ALA A 1 100 ? -0.161 -7.288 12.639 1.00 93.19 100 ALA A CA 1
ATOM 793 C C . ALA A 1 100 ? 0.097 -8.385 13.686 1.00 93.19 100 ALA A C 1
ATOM 795 O O . ALA A 1 100 ? 1.085 -9.113 13.578 1.00 93.19 100 ALA A O 1
ATOM 796 N N . ASP A 1 101 ? -0.821 -8.613 14.623 1.00 93.06 101 ASP A N 1
ATOM 797 C CA . ASP A 1 101 ? -0.705 -9.705 15.599 1.00 93.06 101 ASP A CA 1
ATOM 798 C C . ASP A 1 101 ? -0.714 -11.086 14.949 1.00 93.06 101 ASP A C 1
ATOM 800 O O . ASP A 1 101 ? 0.156 -11.915 15.228 1.00 93.06 101 ASP A O 1
ATOM 804 N N . TYR A 1 102 ? -1.635 -11.316 14.015 1.00 91.62 102 TYR A N 1
ATOM 805 C CA . TYR A 1 102 ? -1.716 -12.576 13.283 1.00 91.62 102 TYR A CA 1
ATOM 806 C C . TYR A 1 102 ? -0.423 -12.881 12.518 1.00 91.62 102 TYR A C 1
ATOM 808 O O . TYR A 1 102 ? 0.069 -14.009 12.527 1.00 91.62 102 TYR A O 1
ATOM 816 N N . THR A 1 103 ? 0.173 -11.871 11.886 1.00 89.56 103 THR A N 1
ATOM 817 C CA . THR A 1 103 ? 1.419 -12.039 11.125 1.00 89.56 103 THR A CA 1
ATOM 818 C C . THR A 1 103 ? 2.626 -12.269 12.028 1.00 89.56 103 THR A C 1
ATOM 820 O O . THR A 1 103 ? 3.468 -13.107 11.702 1.00 89.56 103 THR A O 1
ATOM 823 N N . ARG A 1 104 ? 2.685 -11.613 13.197 1.00 89.75 104 ARG A N 1
ATOM 824 C CA . ARG A 1 104 ? 3.690 -11.893 14.235 1.00 89.75 104 ARG A CA 1
ATOM 825 C C . ARG A 1 104 ? 3.612 -13.341 14.718 1.00 89.75 104 ARG A C 1
ATOM 827 O O . ARG A 1 104 ? 4.649 -13.988 14.840 1.00 89.75 104 ARG A O 1
ATOM 834 N N . GLN A 1 105 ? 2.405 -13.851 14.955 1.00 88.06 105 GLN A N 1
ATOM 835 C CA . GLN A 1 105 ? 2.187 -15.217 15.440 1.00 88.06 105 GLN A CA 1
ATOM 836 C C . GLN A 1 105 ? 2.476 -16.273 14.369 1.00 88.06 105 GLN A C 1
ATOM 838 O O . GLN A 1 105 ? 3.134 -17.271 14.648 1.00 88.06 105 GLN A O 1
ATOM 843 N N . LYS A 1 106 ? 2.041 -16.046 13.124 1.00 84.75 106 LYS A N 1
ATOM 844 C CA . LYS A 1 106 ? 2.246 -16.997 12.021 1.00 84.75 106 LYS A CA 1
ATOM 845 C C . LYS A 1 106 ? 3.723 -17.157 11.646 1.00 84.75 106 LYS A C 1
ATOM 847 O O . LYS A 1 106 ? 4.136 -18.227 11.210 1.00 84.75 106 LYS A O 1
ATOM 852 N N . GLN A 1 107 ? 4.526 -16.111 11.848 1.00 78.25 107 GLN A N 1
ATOM 853 C CA . GLN A 1 107 ? 5.912 -16.049 11.389 1.00 78.25 107 GLN A CA 1
ATOM 854 C C . GLN A 1 107 ? 6.963 -16.277 12.487 1.00 78.25 107 GLN A C 1
ATOM 856 O O . GLN A 1 107 ? 8.069 -15.745 12.388 1.00 78.25 107 GLN A O 1
ATOM 861 N N . GLN A 1 108 ? 6.664 -17.106 13.495 1.00 67.75 108 GLN A N 1
ATOM 862 C CA . GLN A 1 108 ? 7.594 -17.461 14.584 1.00 67.75 108 GLN A CA 1
ATOM 863 C C . GLN A 1 108 ? 8.984 -17.921 14.089 1.00 67.75 108 GLN A C 1
ATOM 865 O O . GLN A 1 108 ? 9.993 -17.625 14.717 1.00 67.75 108 GLN A O 1
ATOM 870 N N . TYR A 1 109 ? 9.076 -18.554 12.913 1.00 63.59 109 TYR A N 1
ATOM 871 C CA . TYR A 1 109 ? 10.356 -18.996 12.336 1.00 63.59 109 TYR A CA 1
ATOM 872 C C . TYR A 1 109 ? 11.145 -17.908 11.579 1.00 63.59 109 TYR A C 1
ATOM 874 O O . TYR A 1 109 ? 12.339 -18.072 11.345 1.00 63.59 109 TYR A O 1
ATOM 882 N N . LYS A 1 110 ? 10.515 -16.791 11.184 1.00 73.56 110 LYS A N 1
ATOM 883 C CA . LYS A 1 110 ? 11.169 -15.638 10.526 1.00 73.56 110 LYS A CA 1
ATOM 884 C C . LYS A 1 110 ? 10.777 -14.347 11.247 1.00 73.56 110 LYS A C 1
ATOM 886 O O . LYS A 1 110 ? 10.159 -13.457 10.653 1.00 73.56 110 LYS A O 1
ATOM 891 N N . HIS A 1 111 ? 11.130 -14.285 12.532 1.00 75.12 111 HIS A N 1
ATOM 892 C CA . HIS A 1 111 ? 10.714 -13.249 13.483 1.00 75.12 111 HIS A CA 1
ATOM 893 C C . HIS A 1 111 ? 10.849 -11.812 12.951 1.00 75.12 111 HIS A C 1
ATOM 895 O O . HIS A 1 111 ? 9.938 -11.006 13.148 1.00 75.12 111 HIS A O 1
ATOM 901 N N . ASP A 1 112 ? 11.928 -11.492 12.235 1.00 84.00 112 ASP A N 1
ATOM 902 C CA . ASP A 1 112 ? 12.174 -10.122 11.768 1.00 84.00 112 ASP A CA 1
ATOM 903 C C . ASP A 1 112 ? 11.232 -9.698 10.638 1.00 84.00 112 ASP A C 1
ATOM 905 O O . ASP A 1 112 ? 10.696 -8.591 10.658 1.00 84.00 112 ASP A O 1
ATOM 909 N N . MET A 1 113 ? 10.948 -10.596 9.689 1.00 86.12 113 MET A N 1
ATOM 910 C CA . MET A 1 113 ? 10.043 -10.297 8.574 1.00 86.12 113 MET A CA 1
ATOM 911 C C . MET A 1 113 ? 8.604 -10.114 9.067 1.00 86.12 113 MET A C 1
ATOM 913 O O . MET A 1 113 ? 7.912 -9.199 8.626 1.00 86.12 113 MET A O 1
ATOM 917 N N . GLY A 1 114 ? 8.162 -10.956 10.009 1.00 87.56 114 GLY A N 1
ATOM 918 C CA . GLY A 1 114 ? 6.840 -10.826 10.626 1.00 87.56 114 GLY A CA 1
ATOM 919 C C . GLY A 1 114 ? 6.680 -9.499 11.367 1.00 87.56 114 GLY A C 1
ATOM 920 O O . GLY A 1 114 ? 5.673 -8.822 11.194 1.00 87.56 114 GLY A O 1
ATOM 921 N N . ARG A 1 115 ? 7.700 -9.076 12.126 1.00 89.69 115 ARG A N 1
ATOM 922 C CA . ARG A 1 115 ? 7.706 -7.783 12.832 1.00 89.69 115 ARG A CA 1
ATOM 923 C C . ARG A 1 115 ? 7.688 -6.588 11.881 1.00 89.69 115 ARG A C 1
ATOM 925 O O . ARG A 1 115 ? 6.963 -5.635 12.147 1.00 89.69 115 ARG A O 1
ATOM 932 N N . MET A 1 116 ? 8.449 -6.636 10.785 1.00 90.31 116 MET A N 1
ATOM 933 C CA . MET A 1 116 ? 8.434 -5.572 9.772 1.00 90.31 116 MET A CA 1
ATOM 934 C C . MET A 1 116 ? 7.057 -5.451 9.119 1.00 90.31 116 MET A C 1
ATOM 936 O O . MET A 1 116 ? 6.502 -4.360 9.076 1.00 90.31 116 MET A O 1
ATOM 940 N N . ILE A 1 117 ? 6.474 -6.569 8.676 1.00 91.00 117 ILE A N 1
ATOM 941 C CA . ILE A 1 117 ? 5.135 -6.581 8.071 1.00 91.00 117 ILE A CA 1
ATOM 942 C C . ILE A 1 117 ? 4.091 -6.061 9.059 1.00 91.00 117 ILE A C 1
ATOM 944 O O . ILE A 1 117 ? 3.298 -5.200 8.698 1.00 91.00 117 ILE A O 1
ATOM 948 N N . ALA A 1 118 ? 4.121 -6.538 10.303 1.00 92.19 118 ALA A N 1
ATOM 949 C CA . ALA A 1 118 ? 3.213 -6.101 11.355 1.00 92.19 118 ALA A CA 1
ATOM 950 C C . ALA A 1 118 ? 3.286 -4.587 11.592 1.00 92.19 118 ALA A C 1
ATOM 952 O O . ALA A 1 118 ? 2.260 -3.912 11.577 1.00 92.19 118 ALA A O 1
ATOM 953 N N . ARG A 1 119 ? 4.502 -4.046 11.723 1.00 93.19 119 ARG A N 1
ATOM 954 C CA . ARG A 1 119 ? 4.728 -2.609 11.904 1.00 93.19 119 ARG A CA 1
ATOM 955 C C . ARG A 1 119 ? 4.207 -1.791 10.724 1.00 93.19 119 ARG A C 1
ATOM 957 O O . ARG A 1 119 ? 3.580 -0.758 10.936 1.00 93.19 119 ARG A O 1
ATOM 964 N N . GLU A 1 120 ? 4.469 -2.231 9.494 1.00 93.75 120 GLU A N 1
ATOM 965 C CA . GLU A 1 120 ? 4.001 -1.506 8.308 1.00 93.75 120 GLU A CA 1
ATOM 966 C C . GLU A 1 120 ? 2.480 -1.578 8.150 1.00 93.75 120 GLU A C 1
ATOM 968 O O . GLU A 1 120 ? 1.867 -0.590 7.758 1.00 93.75 120 GLU A O 1
ATOM 973 N N . VAL A 1 121 ? 1.850 -2.705 8.495 1.00 93.50 121 VAL A N 1
ATOM 974 C CA . VAL A 1 121 ? 0.385 -2.841 8.490 1.00 93.50 121 VAL A CA 1
ATOM 975 C C . VAL A 1 121 ? -0.259 -1.919 9.530 1.00 93.50 121 VAL A C 1
ATOM 977 O O . VAL A 1 121 ? -1.216 -1.221 9.197 1.00 93.50 121 VAL A O 1
ATOM 980 N N . GLU A 1 122 ? 0.271 -1.869 10.757 1.00 94.31 122 GLU A N 1
ATOM 981 C CA . GLU A 1 122 ? -0.207 -0.951 11.802 1.00 94.31 122 GLU A CA 1
ATOM 982 C C . GLU A 1 122 ? -0.082 0.505 11.356 1.00 94.31 122 GLU A C 1
ATOM 984 O O . GLU A 1 122 ? -1.067 1.245 11.363 1.00 94.31 122 GLU A O 1
ATOM 989 N N . ALA A 1 123 ? 1.104 0.911 10.905 1.00 92.94 123 ALA A N 1
ATOM 990 C CA . ALA A 1 123 ? 1.343 2.286 10.493 1.00 92.94 123 ALA A CA 1
ATOM 991 C C . ALA A 1 123 ? 0.491 2.680 9.274 1.00 92.94 123 ALA A C 1
ATOM 993 O O . ALA A 1 123 ? -0.092 3.758 9.247 1.00 92.94 123 ALA A O 1
ATOM 994 N N . MET A 1 124 ? 0.320 1.779 8.302 1.00 93.31 124 MET A N 1
ATOM 995 C CA . MET A 1 124 ? -0.562 2.026 7.161 1.00 93.31 124 MET A CA 1
ATOM 996 C C . MET A 1 124 ? -2.035 2.144 7.589 1.00 93.31 124 MET A C 1
ATOM 998 O O . MET A 1 124 ? -2.759 2.973 7.045 1.00 93.31 124 MET A O 1
ATOM 1002 N N . SER A 1 125 ? -2.495 1.361 8.573 1.00 93.50 125 SER A N 1
ATOM 1003 C CA . SER A 1 125 ? -3.864 1.490 9.100 1.00 93.50 125 SER A CA 1
ATOM 1004 C C . SER A 1 125 ? -4.102 2.843 9.786 1.00 93.50 125 SER A C 1
ATOM 1006 O O . SER A 1 125 ? -5.175 3.428 9.634 1.00 93.50 125 SER A O 1
ATOM 1008 N N . GLN A 1 126 ? -3.084 3.386 10.464 1.00 93.94 126 GLN A N 1
ATOM 1009 C CA . GLN A 1 126 ? -3.120 4.728 11.052 1.00 93.94 126 GLN A CA 1
ATOM 1010 C C . GLN A 1 126 ? -3.176 5.816 9.976 1.00 93.94 126 GLN A C 1
ATOM 1012 O O . GLN A 1 126 ? -3.992 6.735 10.076 1.00 93.94 126 GLN A O 1
ATOM 1017 N N . ASP A 1 127 ? -2.372 5.687 8.921 1.00 93.19 127 ASP A N 1
ATOM 1018 C CA . ASP A 1 127 ? -2.373 6.637 7.807 1.00 93.19 127 ASP A CA 1
ATOM 1019 C C . ASP A 1 127 ? -3.732 6.632 7.088 1.00 93.19 127 ASP A C 1
ATOM 1021 O O . ASP A 1 127 ? -4.328 7.687 6.877 1.00 93.19 127 ASP A O 1
ATOM 1025 N N . VAL A 1 128 ? -4.294 5.451 6.803 1.00 90.75 128 VAL A N 1
ATOM 1026 C CA . VAL A 1 128 ? -5.631 5.311 6.193 1.00 90.75 128 VAL A CA 1
ATOM 1027 C C . VAL A 1 128 ? -6.723 5.885 7.100 1.00 90.75 128 VAL A C 1
ATOM 1029 O O . VAL A 1 128 ? -7.609 6.595 6.622 1.00 90.75 128 VAL A O 1
ATOM 1032 N N . SER A 1 129 ? -6.648 5.644 8.411 1.00 92.62 129 SER A N 1
ATOM 1033 C CA . SER A 1 129 ? -7.563 6.264 9.376 1.00 92.62 129 SER A CA 1
ATOM 1034 C C . SER A 1 129 ? -7.446 7.792 9.361 1.00 92.62 129 SER A C 1
ATOM 1036 O O . SER A 1 129 ? -8.454 8.490 9.433 1.00 92.62 129 SER A O 1
ATOM 1038 N N . THR A 1 130 ? -6.235 8.332 9.211 1.00 92.00 130 THR A N 1
ATOM 1039 C CA . THR A 1 130 ? -5.993 9.780 9.114 1.00 92.00 130 THR A CA 1
ATOM 1040 C C . THR A 1 130 ? -6.535 10.358 7.806 1.00 92.00 130 THR A C 1
ATOM 1042 O O . THR A 1 130 ? -7.075 11.461 7.800 1.00 92.00 130 THR A O 1
ATOM 1045 N N . VAL A 1 131 ? -6.474 9.615 6.700 1.00 89.88 131 VAL A N 1
ATOM 1046 C CA . VAL A 1 131 ? -7.111 10.018 5.436 1.00 89.88 131 VAL A CA 1
ATOM 1047 C C . VAL A 1 131 ? -8.634 10.099 5.584 1.00 89.88 131 VAL A C 1
ATOM 1049 O O . VAL A 1 131 ? -9.241 11.047 5.085 1.00 89.88 131 VAL A O 1
ATOM 1052 N N . GLN A 1 132 ? -9.252 9.136 6.277 1.00 88.12 132 GLN A N 1
ATOM 1053 C CA . GLN A 1 132 ? -10.710 9.067 6.435 1.00 88.12 132 GLN A CA 1
ATOM 1054 C C . GLN A 1 132 ? -11.254 10.062 7.470 1.00 88.12 132 GLN A C 1
ATOM 1056 O O . GLN A 1 132 ? -12.267 10.712 7.223 1.00 88.12 132 GLN A O 1
ATOM 1061 N N . TYR A 1 133 ? -10.578 10.199 8.613 1.00 91.12 133 TYR A N 1
ATOM 1062 C CA . TYR A 1 133 ? -11.096 10.920 9.783 1.00 91.12 133 TYR A CA 1
ATOM 1063 C C . TYR A 1 133 ? -10.243 12.124 10.208 1.00 91.12 133 TYR A C 1
ATOM 1065 O O . TYR A 1 133 ? -10.658 12.892 11.072 1.00 91.12 133 TYR A O 1
ATOM 1073 N N . GLY A 1 134 ? -9.061 12.317 9.619 1.00 88.62 134 GLY A N 1
ATOM 1074 C CA . GLY A 1 134 ? -8.152 13.414 9.958 1.00 88.62 134 GLY A CA 1
ATOM 1075 C C . GLY A 1 134 ? -8.573 14.770 9.385 1.00 88.62 134 GLY A C 1
ATOM 1076 O O . GLY A 1 134 ? -9.501 14.879 8.576 1.00 88.62 134 GLY A O 1
ATOM 1077 N N . ALA A 1 135 ? -7.862 15.819 9.802 1.00 88.19 135 ALA A N 1
ATOM 1078 C CA . ALA A 1 135 ? -8.059 17.184 9.319 1.00 88.19 135 ALA A CA 1
ATOM 1079 C C . ALA A 1 135 ? -7.639 17.331 7.844 1.00 88.19 135 ALA A C 1
ATOM 1081 O O . ALA A 1 135 ? -6.676 16.709 7.405 1.00 88.19 135 ALA A O 1
ATOM 1082 N N . GLU A 1 136 ? -8.320 18.182 7.069 1.00 87.62 136 GLU A N 1
ATOM 1083 C CA . GLU A 1 136 ? -8.110 18.283 5.609 1.00 87.62 136 GLU A CA 1
ATOM 1084 C C . GLU A 1 136 ? -6.651 18.524 5.198 1.00 87.62 136 GLU A C 1
ATOM 1086 O O . GLU A 1 136 ? -6.169 17.917 4.243 1.00 87.62 136 GLU A O 1
ATOM 1091 N N . HIS A 1 137 ? -5.923 19.343 5.959 1.00 87.25 137 HIS A N 1
ATOM 1092 C CA . HIS A 1 137 ? -4.526 19.673 5.678 1.00 87.25 137 HIS A CA 1
ATOM 1093 C C . HIS A 1 137 ? -3.561 18.491 5.875 1.00 87.25 137 HIS A C 1
ATOM 1095 O O . HIS A 1 137 ? -2.487 18.487 5.278 1.00 87.25 137 HIS A O 1
ATOM 1101 N N . THR A 1 138 ? -3.922 17.471 6.665 1.00 88.38 138 THR A N 1
ATOM 1102 C CA . THR A 1 138 ? -3.092 16.268 6.853 1.00 88.38 138 THR A CA 1
ATOM 1103 C C . THR A 1 138 ? -3.491 15.116 5.936 1.00 88.38 138 THR A C 1
ATOM 1105 O O . THR A 1 138 ? -2.658 14.252 5.668 1.00 88.38 138 THR A O 1
ATOM 1108 N N . ARG A 1 139 ? -4.715 15.114 5.384 1.00 86.19 139 ARG A N 1
ATOM 1109 C CA . ARG A 1 139 ? -5.223 14.025 4.524 1.00 86.19 139 ARG A CA 1
ATOM 1110 C C . ARG A 1 139 ? -4.355 13.778 3.295 1.00 86.19 139 ARG A C 1
ATOM 1112 O O . ARG A 1 139 ? -4.069 12.629 2.974 1.00 86.19 139 ARG A O 1
ATOM 1119 N N . ALA A 1 140 ? -3.918 14.839 2.616 1.00 83.88 140 ALA A N 1
ATOM 1120 C CA . ALA A 1 140 ? -3.095 14.708 1.414 1.00 83.88 140 ALA A CA 1
ATOM 1121 C C . ALA A 1 140 ? -1.727 14.070 1.718 1.00 83.88 140 ALA A C 1
ATOM 1123 O O . ALA A 1 140 ? -1.281 13.186 0.987 1.00 83.88 140 ALA A O 1
ATOM 1124 N N . ALA A 1 141 ? -1.091 14.478 2.820 1.00 88.06 141 ALA A N 1
ATOM 1125 C CA . ALA A 1 141 ? 0.179 13.911 3.268 1.00 88.06 141 ALA A CA 1
ATOM 1126 C C . ALA A 1 141 ? 0.014 12.460 3.750 1.00 88.06 141 ALA A C 1
ATOM 1128 O O . ALA A 1 141 ? 0.798 11.595 3.365 1.00 88.06 141 ALA A O 1
ATOM 1129 N N . ALA A 1 142 ? -1.041 12.174 4.517 1.00 88.94 142 ALA A N 1
ATOM 1130 C CA . ALA A 1 142 ? -1.353 10.828 4.993 1.00 88.94 142 ALA A CA 1
ATOM 1131 C C . ALA A 1 142 ? -1.621 9.855 3.835 1.00 88.94 142 ALA A C 1
ATOM 1133 O O . ALA A 1 142 ? -1.182 8.709 3.872 1.00 88.94 142 ALA A O 1
ATOM 1134 N N . LEU A 1 143 ? -2.276 10.313 2.763 1.00 87.25 143 LEU A N 1
ATOM 1135 C CA . LEU A 1 143 ? -2.491 9.500 1.567 1.00 87.25 143 LEU A CA 1
ATOM 1136 C C . LEU A 1 143 ? -1.162 9.138 0.895 1.00 87.25 143 LEU A C 1
ATOM 1138 O O . LEU A 1 143 ? -0.959 7.981 0.531 1.00 87.25 143 LEU A O 1
ATOM 1142 N N . GLN A 1 144 ? -0.242 10.096 0.753 1.00 87.94 144 GLN A N 1
ATOM 1143 C CA . GLN A 1 144 ? 1.085 9.818 0.194 1.00 87.94 144 GLN A CA 1
ATOM 1144 C C . GLN A 1 144 ? 1.866 8.820 1.055 1.00 87.94 144 GLN A C 1
ATOM 1146 O O . GLN A 1 144 ? 2.407 7.855 0.518 1.00 87.94 144 GLN A O 1
ATOM 1151 N N . GLN A 1 145 ? 1.845 8.988 2.379 1.00 91.00 145 GLN A N 1
ATOM 1152 C CA . GLN A 1 145 ? 2.485 8.060 3.317 1.00 91.00 145 GLN A CA 1
ATOM 1153 C C . GLN A 1 145 ? 1.882 6.651 3.229 1.00 91.00 145 GLN A C 1
ATOM 1155 O O . GLN A 1 145 ? 2.621 5.672 3.112 1.00 91.00 145 GLN A O 1
ATOM 1160 N N . ALA A 1 146 ? 0.551 6.537 3.173 1.00 89.25 146 ALA A N 1
ATOM 1161 C CA . ALA A 1 146 ? -0.133 5.257 3.006 1.00 89.25 146 ALA A CA 1
ATOM 1162 C C . ALA A 1 146 ? 0.281 4.548 1.703 1.00 89.25 146 ALA A C 1
ATOM 1164 O O . ALA A 1 146 ? 0.509 3.335 1.702 1.00 89.25 146 ALA A O 1
ATOM 1165 N N . LEU A 1 147 ? 0.420 5.291 0.599 1.00 88.38 147 LEU A N 1
ATOM 1166 C CA . LEU A 1 147 ? 0.890 4.744 -0.677 1.00 88.38 147 LEU A CA 1
ATOM 1167 C C . LEU A 1 147 ? 2.343 4.263 -0.593 1.00 88.38 147 LEU A C 1
ATOM 1169 O O . LEU A 1 147 ? 2.640 3.143 -1.013 1.00 88.38 147 LEU A O 1
ATOM 1173 N N . GLU A 1 148 ? 3.247 5.070 -0.040 1.00 89.31 148 GLU A N 1
ATOM 1174 C CA . GLU A 1 148 ? 4.658 4.701 0.132 1.00 89.31 148 GLU A CA 1
ATOM 1175 C C . GLU A 1 148 ? 4.808 3.436 0.984 1.00 89.31 148 GLU A C 1
ATOM 1177 O O . GLU A 1 148 ? 5.490 2.483 0.586 1.00 89.31 148 GLU A O 1
ATOM 1182 N N . ARG A 1 149 ? 4.093 3.367 2.111 1.00 90.88 149 ARG A N 1
ATOM 1183 C CA . ARG A 1 149 ? 4.062 2.171 2.960 1.00 90.88 149 ARG A CA 1
ATOM 1184 C C . ARG A 1 149 ? 3.503 0.966 2.227 1.00 90.88 149 ARG A C 1
ATOM 1186 O O . ARG A 1 149 ? 4.066 -0.119 2.336 1.00 90.88 149 ARG A O 1
ATOM 1193 N N . TRP A 1 150 ? 2.449 1.134 1.430 1.00 90.31 150 TRP A N 1
ATOM 1194 C CA . TRP A 1 150 ? 1.911 0.048 0.615 1.00 90.31 150 TRP A CA 1
ATOM 1195 C C . TRP A 1 150 ? 2.938 -0.491 -0.392 1.00 90.31 150 TRP A C 1
ATOM 1197 O O . TRP A 1 150 ? 3.023 -1.703 -0.608 1.00 90.31 150 TRP A O 1
ATOM 1207 N N . HIS A 1 151 ? 3.767 0.369 -0.988 1.00 87.25 151 HIS A N 1
ATOM 1208 C CA . HIS A 1 151 ? 4.863 -0.066 -1.859 1.00 87.25 151 HIS A CA 1
ATOM 1209 C C . HIS A 1 151 ? 5.902 -0.911 -1.117 1.00 87.25 151 HIS A C 1
ATOM 1211 O O . HIS A 1 151 ? 6.258 -1.996 -1.593 1.00 87.25 151 HIS A O 1
ATOM 1217 N N . LEU A 1 152 ? 6.346 -0.451 0.055 1.00 88.69 152 LEU A N 1
ATOM 1218 C CA . LEU A 1 152 ? 7.275 -1.198 0.904 1.00 88.69 152 LEU A CA 1
ATOM 1219 C C . LEU A 1 152 ? 6.667 -2.539 1.327 1.00 88.69 152 LEU A C 1
ATOM 1221 O O . LEU A 1 152 ? 7.278 -3.595 1.133 1.00 88.69 152 LEU A O 1
ATOM 1225 N N . LEU A 1 153 ? 5.421 -2.505 1.803 1.00 90.31 153 LEU A N 1
ATOM 1226 C CA . LEU A 1 153 ? 4.670 -3.675 2.226 1.00 90.31 153 LEU A CA 1
ATOM 1227 C C . LEU A 1 153 ? 4.557 -4.686 1.086 1.00 90.31 153 LEU A C 1
ATOM 1229 O O . LEU A 1 153 ? 4.945 -5.832 1.275 1.00 90.31 153 LEU A O 1
ATOM 1233 N N . ARG A 1 154 ? 4.154 -4.291 -0.130 1.00 88.69 154 ARG A N 1
ATOM 1234 C CA . ARG A 1 154 ? 4.112 -5.196 -1.299 1.00 88.69 154 ARG A CA 1
ATOM 1235 C C . ARG A 1 154 ? 5.445 -5.899 -1.558 1.00 88.69 154 ARG A C 1
ATOM 1237 O O . ARG A 1 154 ? 5.447 -7.083 -1.909 1.00 88.69 154 ARG A O 1
ATOM 1244 N N . GLY A 1 155 ? 6.565 -5.202 -1.375 1.00 87.06 155 GLY A N 1
ATOM 1245 C CA . GLY A 1 155 ? 7.904 -5.781 -1.493 1.00 87.06 155 GLY A CA 1
ATOM 1246 C C . GLY A 1 155 ? 8.187 -6.874 -0.456 1.00 87.06 155 GLY A C 1
ATOM 1247 O O . GLY A 1 155 ? 8.827 -7.883 -0.777 1.00 87.06 155 GLY A O 1
ATOM 1248 N N . TYR A 1 156 ? 7.691 -6.710 0.771 1.00 86.69 156 TYR A N 1
ATOM 1249 C CA . TYR A 1 156 ? 7.758 -7.732 1.819 1.00 86.69 156 TYR A CA 1
ATOM 1250 C C . TYR A 1 156 ? 6.758 -8.865 1.573 1.00 86.69 156 TYR A C 1
ATOM 1252 O O . TYR A 1 156 ? 7.129 -10.035 1.640 1.00 86.69 156 TYR A O 1
ATOM 1260 N N . LEU A 1 157 ? 5.522 -8.541 1.184 1.00 84.50 157 LEU A N 1
ATOM 1261 C CA . LEU A 1 157 ? 4.457 -9.511 0.932 1.00 84.50 157 LEU A CA 1
ATOM 1262 C C . LEU A 1 157 ? 4.782 -10.462 -0.222 1.00 84.50 157 LEU A C 1
ATOM 1264 O O . LEU A 1 157 ? 4.468 -11.644 -0.142 1.00 84.50 157 LEU A O 1
ATOM 1268 N N . ARG A 1 158 ? 5.461 -9.993 -1.279 1.00 83.00 158 ARG A N 1
ATOM 1269 C CA . ARG A 1 158 ? 5.943 -10.872 -2.364 1.00 83.00 158 ARG A CA 1
ATOM 1270 C C . ARG A 1 158 ? 6.939 -11.926 -1.874 1.00 83.00 158 ARG A C 1
ATOM 1272 O O . ARG A 1 158 ? 6.969 -13.028 -2.413 1.00 83.00 158 ARG A O 1
ATOM 1279 N N . ARG A 1 159 ? 7.751 -11.587 -0.870 1.00 80.06 159 ARG A N 1
ATOM 1280 C CA . ARG A 1 159 ? 8.695 -12.510 -0.216 1.00 80.06 159 ARG A CA 1
ATOM 1281 C C . ARG A 1 159 ? 8.010 -13.371 0.847 1.00 80.06 159 ARG A C 1
ATOM 1283 O O . ARG A 1 159 ? 8.480 -14.466 1.147 1.00 80.06 159 ARG A O 1
ATOM 1290 N N . PHE A 1 160 ? 6.883 -12.900 1.372 1.00 71.94 160 PHE A N 1
ATOM 1291 C CA . PHE A 1 160 ? 5.955 -13.623 2.234 1.00 71.94 160 PHE A CA 1
ATOM 1292 C C . PHE A 1 160 ? 5.084 -14.578 1.400 1.00 71.94 160 PHE A C 1
ATOM 1294 O O . PHE A 1 160 ? 3.863 -14.452 1.329 1.00 71.94 160 PHE A O 1
ATOM 1301 N N . ARG A 1 161 ? 5.722 -15.520 0.701 1.00 62.78 161 ARG A N 1
ATOM 1302 C CA . ARG A 1 161 ? 5.001 -16.578 -0.004 1.00 62.78 161 ARG A CA 1
ATOM 1303 C C . ARG A 1 161 ? 4.754 -17.720 0.980 1.00 62.78 161 ARG A C 1
ATOM 1305 O O . ARG A 1 161 ? 5.711 -18.317 1.470 1.00 62.78 161 ARG A O 1
ATOM 1312 N N . ILE A 1 162 ? 3.478 -17.907 1.313 1.00 55.38 162 ILE A N 1
ATOM 1313 C CA . ILE A 1 162 ? 2.924 -19.105 1.960 1.00 55.38 162 ILE A CA 1
ATOM 1314 C C . ILE A 1 162 ? 2.832 -20.196 0.896 1.00 55.38 162 ILE A C 1
ATOM 1316 O O . ILE A 1 162 ? 2.479 -19.835 -0.255 1.00 55.38 162 ILE A O 1
#

pLDDT: mean 79.57, std 15.35, range [39.62, 95.31]

Foldseek 3Di:
DDDDDDDPPDDPDDDDDDDPDDDDDDDDPDDPPPPPPPPDPVVVVVVVVVVVVVVVVVVVVVVVVLVVDDLLVVVQVLCVVVPHHDDPPQALQNSLQVSLVVLCVVPPVPNVLSNLLSVLSNLLSVLVCCLVPNDPVCNVVSSVVNSVSSVVNVVSVVVVDD

Secondary structure (DSSP, 8-state):
--------------------------PPP-----------THHHHHHHHHHHHHHHHHHHHHHHHHHHS-HHHHHHHHHHHHT-PPPTT--HHHHHHHHHHHHHHHTGGGHHHHHHHHHHHHHHHHHHHHHHHS-HHHHHHHHHHHHHHHHHHHHHHHH---